Protein AF-A0A1G8G948-F1 (afdb_monomer_lite)

Radius of gyration: 15.4 Å; chains: 1; bounding box: 38×2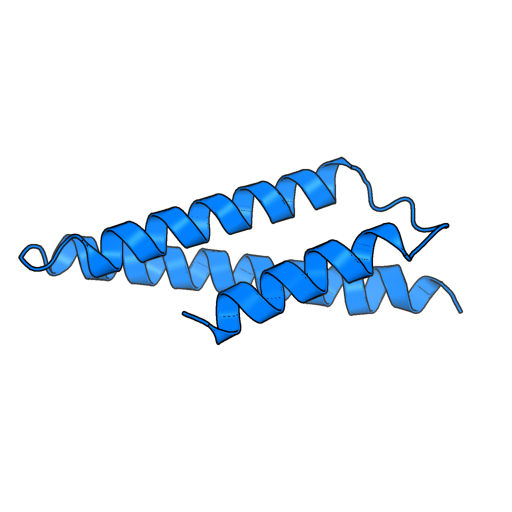1×45 Å

Foldseek 3Di:
DVVVVVVVVVVVVVVVVPPDDPPPVVLVVVLVVLVVLLVVLVCQLVVPPPDVVSNVVSVVVNVVSVVVSVV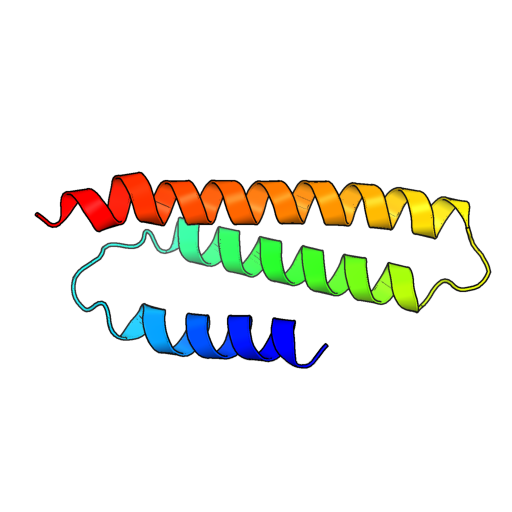SVCCCVVPVVVVVD

Organism: NCBI:txid262004

Structure (mmCIF, N/CA/C/O backbone):
data_AF-A0A1G8G948-F1
#
_entry.id   AF-A0A1G8G948-F1
#
loop_
_atom_site.group_PDB
_atom_site.id
_atom_site.type_symbol
_atom_site.label_atom_id
_atom_site.label_alt_id
_atom_site.label_comp_id
_atom_site.label_asym_id
_atom_site.label_entity_id
_atom_site.label_seq_id
_atom_site.pdbx_PDB_ins_code
_atom_site.Cartn_x
_atom_site.Cartn_y
_atom_site.Cartn_z
_atom_site.occupancy
_atom_site.B_iso_or_equiv
_atom_site.auth_seq_id
_atom_site.auth_comp_id
_atom_site.auth_asym_id
_atom_site.auth_atom_id
_atom_site.pdbx_PDB_model_num
ATOM 1 N N . MET A 1 1 ? -0.502 -11.293 9.745 1.00 45.47 1 MET A N 1
ATOM 2 C CA . MET A 1 1 ? 0.634 -10.352 9.894 1.00 45.47 1 MET A CA 1
ATOM 3 C C . MET A 1 1 ? 1.909 -10.874 9.248 1.00 45.47 1 MET A C 1
ATOM 5 O O . MET A 1 1 ? 2.384 -10.220 8.334 1.00 45.47 1 MET A O 1
ATOM 9 N N . ALA A 1 2 ? 2.413 -12.055 9.628 1.00 43.28 2 ALA A N 1
ATOM 10 C CA . ALA A 1 2 ? 3.659 -12.611 9.074 1.00 43.28 2 ALA A CA 1
ATOM 11 C C . ALA A 1 2 ? 3.667 -12.755 7.536 1.00 43.28 2 ALA A C 1
ATOM 13 O O . ALA A 1 2 ? 4.661 -12.442 6.896 1.00 43.28 2 ALA A O 1
ATOM 14 N N . MET A 1 3 ? 2.534 -13.144 6.940 1.00 51.03 3 MET A N 1
ATOM 15 C CA . MET A 1 3 ? 2.400 -13.293 5.483 1.00 51.03 3 MET A CA 1
ATOM 16 C C . MET A 1 3 ? 2.568 -11.966 4.722 1.00 51.03 3 MET A C 1
ATOM 18 O O . MET A 1 3 ? 3.265 -11.913 3.719 1.00 51.03 3 MET A O 1
ATOM 22 N N . VAL A 1 4 ? 1.975 -10.880 5.233 1.00 51.16 4 VAL A N 1
ATOM 23 C CA . VAL A 1 4 ? 2.025 -9.544 4.607 1.00 51.16 4 VAL A CA 1
ATOM 24 C C . VAL A 1 4 ? 3.439 -8.970 4.677 1.00 51.16 4 VAL A C 1
ATOM 26 O O . VAL A 1 4 ? 3.934 -8.424 3.699 1.00 51.16 4 VAL A O 1
ATOM 29 N N . ILE A 1 5 ? 4.113 -9.163 5.815 1.00 60.03 5 ILE A N 1
ATOM 30 C CA . ILE A 1 5 ? 5.511 -8.762 6.005 1.00 60.03 5 ILE A CA 1
ATOM 31 C C . ILE A 1 5 ? 6.422 -9.571 5.074 1.00 60.03 5 ILE A C 1
ATOM 33 O O . ILE A 1 5 ? 7.302 -9.000 4.441 1.00 60.03 5 ILE A O 1
ATOM 37 N N . GLY A 1 6 ? 6.177 -10.878 4.927 1.00 63.53 6 GLY A N 1
ATOM 38 C CA . GLY A 1 6 ? 6.932 -11.741 4.017 1.00 63.53 6 GLY A CA 1
ATOM 39 C C . GLY A 1 6 ? 6.809 -11.321 2.553 1.00 63.53 6 GLY A C 1
ATOM 40 O O . GLY A 1 6 ? 7.816 -11.267 1.855 1.00 63.53 6 GLY A O 1
ATOM 41 N N . ILE A 1 7 ? 5.605 -10.944 2.109 1.00 66.56 7 ILE A N 1
ATOM 42 C CA . ILE A 1 7 ? 5.373 -10.414 0.756 1.00 66.56 7 ILE A CA 1
ATOM 43 C C . ILE A 1 7 ? 6.123 -9.091 0.563 1.00 66.56 7 ILE A C 1
ATOM 45 O O . ILE A 1 7 ? 6.769 -8.907 -0.462 1.00 66.56 7 ILE A O 1
ATOM 49 N N . PHE A 1 8 ? 6.103 -8.203 1.560 1.00 62.53 8 PHE A N 1
ATOM 50 C CA . PHE A 1 8 ? 6.789 -6.910 1.494 1.00 62.53 8 PHE A CA 1
ATOM 51 C C . PHE A 1 8 ? 8.314 -7.053 1.428 1.00 62.53 8 PHE A C 1
ATOM 53 O O . PHE A 1 8 ? 8.972 -6.394 0.626 1.00 62.53 8 PHE A O 1
ATOM 60 N N . VAL A 1 9 ? 8.870 -7.951 2.246 1.00 67.25 9 VAL A N 1
ATOM 61 C CA . VAL A 1 9 ? 10.303 -8.260 2.274 1.00 67.25 9 VAL A CA 1
ATOM 62 C C . VAL A 1 9 ? 10.729 -8.933 0.973 1.00 67.25 9 VAL A C 1
ATOM 64 O O . VAL A 1 9 ? 11.706 -8.504 0.372 1.00 67.25 9 VAL A O 1
ATOM 67 N N . PHE A 1 10 ? 9.977 -9.925 0.491 1.00 66.94 10 PHE A N 1
ATOM 68 C CA . PHE A 1 10 ? 10.245 -10.569 -0.796 1.00 66.94 10 PHE A CA 1
ATOM 69 C C . PHE A 1 10 ? 10.262 -9.538 -1.933 1.00 66.94 10 PHE A C 1
ATOM 71 O O . PHE A 1 10 ? 11.217 -9.474 -2.700 1.00 66.94 10 PHE A O 1
ATOM 78 N N . TRP A 1 11 ? 9.270 -8.648 -1.971 1.00 64.06 11 TRP A N 1
ATOM 79 C CA . TRP A 1 11 ? 9.153 -7.615 -2.998 1.00 64.06 11 TRP A CA 1
ATOM 80 C C . TRP A 1 11 ? 10.295 -6.585 -2.955 1.00 64.06 11 TRP A C 1
ATOM 82 O O . TRP A 1 11 ? 10.863 -6.250 -3.995 1.00 64.06 11 TRP A O 1
ATOM 92 N N . ALA A 1 12 ? 10.698 -6.145 -1.757 1.00 61.78 12 ALA A N 1
ATOM 93 C CA . ALA A 1 12 ? 11.811 -5.212 -1.563 1.00 61.78 12 ALA A CA 1
ATOM 94 C C . ALA A 1 12 ? 13.169 -5.782 -2.012 1.00 61.78 12 ALA A C 1
ATOM 96 O O . ALA A 1 12 ? 14.040 -5.022 -2.430 1.00 61.78 12 ALA A O 1
ATOM 97 N N . ILE A 1 13 ? 13.352 -7.105 -1.939 1.00 66.31 13 ILE A N 1
ATOM 98 C CA . ILE A 1 13 ? 14.590 -7.780 -2.354 1.00 66.31 13 ILE A CA 1
ATOM 99 C C . ILE A 1 13 ? 14.567 -8.092 -3.858 1.00 66.31 13 ILE A C 1
ATOM 101 O O . ILE A 1 13 ? 15.596 -7.999 -4.526 1.00 66.31 13 ILE A O 1
ATOM 105 N N . THR A 1 14 ? 13.402 -8.436 -4.417 1.00 62.34 14 THR A N 1
ATOM 106 C CA . THR A 1 14 ? 13.272 -8.820 -5.831 1.00 62.34 14 THR A CA 1
ATOM 107 C C . THR A 1 14 ? 13.352 -7.626 -6.791 1.00 62.34 14 THR A C 1
ATOM 109 O O . THR A 1 14 ? 13.916 -7.774 -7.873 1.00 62.34 14 THR A O 1
ATOM 112 N N . ILE A 1 15 ? 12.873 -6.435 -6.408 1.00 59.97 15 ILE A N 1
ATOM 113 C CA . ILE A 1 15 ? 12.927 -5.219 -7.248 1.00 59.97 15 ILE A CA 1
ATOM 114 C C . ILE A 1 15 ? 14.339 -4.776 -7.652 1.00 59.97 15 ILE A C 1
ATOM 116 O O . ILE A 1 15 ? 14.572 -4.592 -8.848 1.00 59.97 15 ILE A O 1
ATOM 120 N N . PRO A 1 16 ? 15.299 -4.593 -6.724 1.00 52.41 16 PRO A N 1
ATOM 121 C CA . PRO A 1 16 ? 16.616 -4.072 -7.085 1.00 52.41 16 PRO A CA 1
ATOM 122 C C . PRO A 1 16 ? 17.451 -5.057 -7.918 1.00 52.41 16 PRO A C 1
ATOM 124 O O . PRO A 1 16 ? 18.458 -4.659 -8.498 1.00 52.41 16 PRO A O 1
ATOM 127 N N . ASN A 1 17 ? 17.041 -6.329 -8.009 1.00 50.25 17 ASN A N 1
ATOM 128 C CA . ASN A 1 17 ? 17.721 -7.340 -8.820 1.00 50.25 17 ASN A CA 1
ATOM 129 C C . ASN A 1 17 ? 17.389 -7.247 -10.325 1.00 50.25 17 ASN A C 1
ATOM 131 O O . ASN A 1 17 ? 18.011 -7.923 -11.143 1.00 50.25 17 ASN A O 1
ATOM 135 N N . ILE A 1 18 ? 16.432 -6.403 -10.716 1.00 55.38 18 ILE A N 1
ATOM 136 C CA . ILE A 1 18 ? 16.046 -6.189 -12.114 1.00 55.38 18 ILE A CA 1
ATOM 137 C C . ILE A 1 18 ? 16.848 -4.997 -12.644 1.00 55.38 18 ILE A C 1
ATOM 139 O O . ILE A 1 18 ? 16.413 -3.850 -12.608 1.00 55.38 18 ILE A O 1
ATOM 143 N N . LYS A 1 19 ? 18.068 -5.281 -13.105 1.00 47.53 19 LYS A N 1
ATOM 144 C CA . LYS A 1 19 ? 19.086 -4.289 -13.487 1.00 47.53 19 LYS A CA 1
ATOM 145 C C . LYS A 1 19 ? 18.793 -3.430 -14.729 1.00 47.53 19 LYS A C 1
ATOM 147 O O . LYS A 1 19 ? 19.622 -2.586 -15.039 1.00 47.53 19 LYS A O 1
ATOM 152 N N . GLU A 1 20 ? 17.659 -3.579 -15.414 1.00 48.72 20 GLU A N 1
ATOM 153 C CA . GLU A 1 20 ? 17.395 -2.834 -16.664 1.00 48.72 20 GLU A CA 1
ATOM 154 C C . GLU A 1 20 ? 15.946 -2.371 -16.865 1.00 48.72 20 GLU A C 1
ATOM 156 O O . GLU A 1 20 ? 15.565 -1.967 -17.962 1.00 48.72 20 GLU A O 1
ATOM 161 N N . HIS A 1 21 ? 15.113 -2.365 -15.823 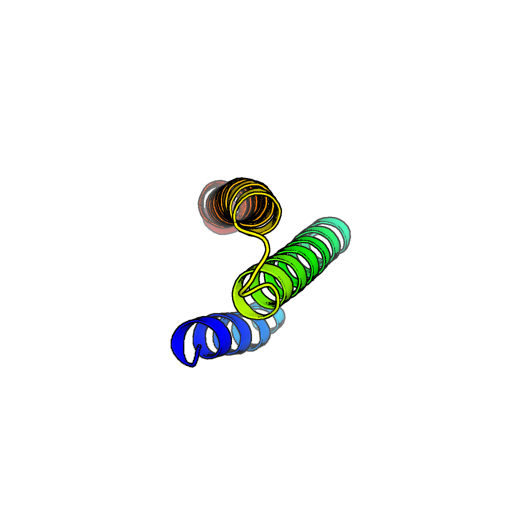1.00 50.50 21 HIS A N 1
ATOM 162 C CA . HIS A 1 21 ? 13.820 -1.701 -15.948 1.00 50.50 21 HIS A CA 1
ATOM 163 C C . HIS A 1 21 ? 13.970 -0.262 -15.460 1.00 50.50 21 HIS A C 1
ATOM 165 O O . HIS A 1 21 ? 14.194 -0.034 -14.272 1.00 50.50 21 HIS A O 1
ATOM 171 N N . ASN A 1 22 ? 13.787 0.716 -16.351 1.00 51.78 22 ASN A N 1
ATOM 172 C CA . ASN A 1 22 ? 13.347 2.061 -15.967 1.00 51.78 22 ASN A CA 1
ATOM 173 C C . ASN A 1 22 ? 11.936 1.937 -15.359 1.00 51.78 22 ASN A C 1
ATOM 175 O O . ASN A 1 22 ? 10.924 2.333 -15.938 1.00 51.78 22 ASN A O 1
ATOM 179 N N . PHE A 1 23 ? 11.853 1.286 -14.202 1.00 54.94 23 PHE A N 1
ATOM 180 C CA . PHE A 1 23 ? 10.746 1.408 -13.284 1.00 54.94 23 PHE A CA 1
ATOM 181 C C . PHE A 1 23 ? 10.751 2.886 -12.937 1.00 54.94 23 PHE A C 1
ATOM 183 O O . PHE A 1 23 ? 11.715 3.368 -12.334 1.00 54.94 23 PHE A O 1
ATOM 190 N N . GLU A 1 24 ? 9.783 3.643 -13.458 1.00 63.22 24 GLU A N 1
ATOM 191 C CA . GLU A 1 24 ? 9.855 5.085 -13.304 1.00 63.22 24 GLU A CA 1
ATOM 192 C C . GLU A 1 24 ? 9.818 5.326 -11.804 1.00 63.22 24 GLU A C 1
ATOM 194 O O . GLU A 1 24 ? 8.917 4.838 -11.128 1.00 63.22 24 GLU A O 1
ATOM 199 N N . PHE A 1 25 ? 10.820 6.017 -11.261 1.00 67.69 25 PHE A N 1
ATOM 200 C CA . PHE A 1 25 ? 10.937 6.272 -9.823 1.00 67.69 25 PHE A CA 1
ATOM 201 C C . PHE A 1 25 ? 9.599 6.746 -9.220 1.00 67.69 25 PHE A C 1
ATOM 203 O O . PHE A 1 25 ? 9.244 6.387 -8.102 1.00 67.69 25 PHE A O 1
ATOM 210 N N . ARG A 1 26 ? 8.798 7.455 -10.029 1.00 71.25 26 ARG A N 1
ATOM 211 C CA . ARG A 1 26 ? 7.400 7.814 -9.767 1.00 71.25 26 ARG A CA 1
ATOM 212 C C . ARG A 1 26 ? 6.504 6.623 -9.393 1.00 71.25 26 ARG A C 1
ATOM 214 O O . ARG A 1 26 ? 5.811 6.706 -8.390 1.00 71.25 26 ARG A O 1
ATOM 221 N N . GLU A 1 27 ? 6.486 5.536 -10.157 1.00 71.25 27 GLU A N 1
ATOM 222 C CA . GLU A 1 27 ? 5.652 4.354 -9.884 1.00 71.25 27 GLU A CA 1
ATOM 223 C C . GLU A 1 27 ? 6.076 3.644 -8.595 1.00 71.25 27 GLU A C 1
ATOM 225 O O . GLU A 1 27 ? 5.223 3.239 -7.807 1.00 71.25 27 GLU A O 1
ATOM 230 N N . LEU A 1 28 ? 7.384 3.561 -8.334 1.00 74.38 28 LEU A N 1
ATOM 231 C CA . LEU A 1 28 ? 7.904 2.998 -7.086 1.00 74.38 28 LEU A CA 1
ATOM 232 C C . LEU A 1 28 ? 7.475 3.839 -5.872 1.00 74.38 28 LEU A C 1
ATOM 234 O O . LEU A 1 28 ? 7.052 3.296 -4.852 1.00 74.38 28 LEU A O 1
ATOM 238 N N . VAL A 1 29 ? 7.533 5.168 -6.004 1.00 77.69 29 VAL A N 1
ATOM 239 C CA . VAL A 1 29 ? 7.053 6.117 -4.989 1.00 77.69 29 VAL A CA 1
ATOM 240 C C . VAL A 1 29 ? 5.546 5.971 -4.769 1.00 77.69 29 VAL A C 1
ATOM 242 O O . VAL A 1 29 ? 5.110 5.954 -3.620 1.00 77.69 29 VAL A O 1
ATOM 245 N N . PHE A 1 30 ? 4.756 5.807 -5.834 1.00 79.00 30 PHE A N 1
ATOM 246 C CA . PHE A 1 30 ? 3.312 5.577 -5.729 1.00 79.00 30 PHE A CA 1
ATOM 247 C C . PHE A 1 30 ? 2.990 4.274 -4.989 1.00 79.00 30 PHE A C 1
ATOM 249 O O . PHE A 1 30 ? 2.168 4.291 -4.078 1.00 79.00 30 PHE A O 1
ATOM 256 N N . ILE A 1 31 ? 3.671 3.167 -5.304 1.00 83.56 31 ILE A N 1
ATOM 257 C CA . ILE A 1 31 ? 3.463 1.887 -4.606 1.00 83.56 31 ILE A CA 1
ATOM 258 C C . ILE A 1 31 ? 3.874 1.984 -3.136 1.00 83.56 31 ILE A C 1
ATOM 260 O O . ILE A 1 31 ? 3.163 1.490 -2.262 1.00 83.56 31 ILE A O 1
ATOM 264 N N . GLY A 1 32 ? 5.002 2.641 -2.852 1.00 80.19 32 GLY A N 1
ATOM 265 C CA . GLY A 1 32 ? 5.463 2.866 -1.484 1.00 80.19 32 GLY A CA 1
ATOM 266 C C . GLY A 1 32 ? 4.471 3.695 -0.666 1.00 80.19 32 GLY A C 1
ATOM 267 O O . GLY A 1 32 ? 4.165 3.342 0.472 1.00 80.19 32 GLY A O 1
ATOM 268 N N . LEU A 1 33 ? 3.921 4.760 -1.252 1.00 85.19 33 LEU A N 1
ATOM 269 C CA . LEU A 1 33 ? 2.892 5.579 -0.612 1.00 85.19 33 LEU A CA 1
ATOM 270 C 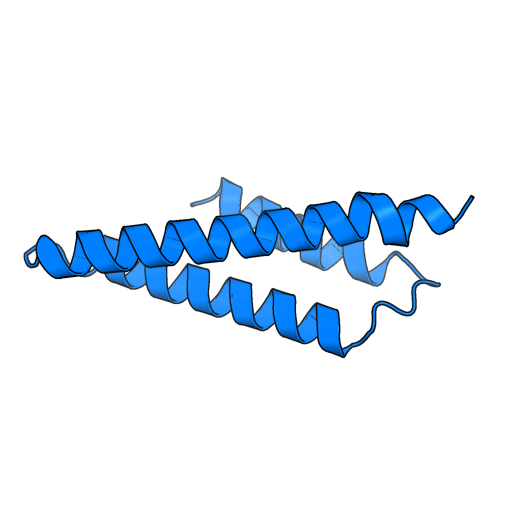C . LEU A 1 33 ? 1.617 4.769 -0.345 1.00 85.19 33 LEU A C 1
ATOM 272 O O . LEU A 1 33 ? 1.078 4.823 0.761 1.00 85.19 33 LEU A O 1
ATOM 276 N N . GLU A 1 34 ? 1.174 3.976 -1.319 1.00 82.62 34 GLU A N 1
ATOM 277 C CA . GLU A 1 34 ? -0.033 3.158 -1.194 1.00 82.62 34 GLU A CA 1
ATOM 278 C C . GLU A 1 34 ? 0.116 2.083 -0.106 1.00 82.62 34 GLU A C 1
ATOM 280 O O . GLU A 1 34 ? -0.785 1.863 0.705 1.00 82.62 34 GLU A O 1
ATOM 285 N N . ALA A 1 35 ? 1.302 1.481 0.001 1.00 81.00 35 ALA A N 1
ATOM 286 C CA . ALA A 1 35 ? 1.637 0.560 1.079 1.00 81.00 35 ALA A CA 1
ATOM 287 C C . ALA A 1 35 ? 1.595 1.222 2.466 1.00 81.00 35 ALA A C 1
ATOM 289 O O . ALA A 1 35 ? 1.081 0.629 3.419 1.00 81.00 35 ALA A O 1
ATOM 290 N N . CYS A 1 36 ? 2.097 2.454 2.591 1.00 85.56 36 CYS A N 1
ATOM 291 C CA . CYS A 1 36 ? 2.002 3.221 3.832 1.00 85.56 36 CYS A CA 1
ATOM 292 C C . CYS A 1 36 ? 0.537 3.462 4.219 1.00 85.56 36 CYS A C 1
ATOM 294 O O . CYS A 1 36 ? 0.162 3.228 5.369 1.00 85.56 36 CYS A O 1
ATOM 296 N N . ILE A 1 37 ? -0.305 3.868 3.266 1.00 84.81 37 ILE A N 1
ATOM 297 C CA . ILE A 1 37 ? -1.738 4.105 3.497 1.00 84.81 37 ILE A CA 1
ATOM 298 C C . ILE A 1 37 ? -2.435 2.816 3.949 1.00 84.81 37 ILE A C 1
ATOM 300 O O . ILE A 1 37 ? -3.194 2.835 4.921 1.00 84.81 37 ILE A O 1
ATOM 304 N N . LEU A 1 38 ? -2.124 1.679 3.322 1.00 84.44 38 LEU A N 1
ATOM 305 C CA . LEU A 1 38 ? -2.641 0.370 3.723 1.00 84.44 38 LEU A CA 1
ATOM 306 C C . LEU A 1 38 ? -2.243 -0.003 5.156 1.00 84.44 38 LEU A C 1
ATOM 308 O O . LEU A 1 38 ? -3.086 -0.482 5.915 1.00 84.44 38 LEU A O 1
ATOM 312 N N . LEU A 1 39 ? -0.993 0.246 5.557 1.00 84.44 39 LEU A N 1
ATOM 313 C CA . LEU A 1 39 ? -0.524 -0.004 6.924 1.00 84.44 39 LEU A CA 1
ATOM 314 C C . LEU A 1 39 ? -1.244 0.877 7.952 1.00 84.44 39 LEU A C 1
ATOM 316 O O . LEU A 1 39 ? -1.681 0.369 8.987 1.00 84.44 39 LEU A O 1
ATOM 320 N N . PHE A 1 40 ? -1.424 2.167 7.659 1.00 82.75 40 PHE A N 1
ATOM 321 C CA . PHE A 1 40 ? -2.185 3.079 8.518 1.00 82.75 40 PHE A CA 1
ATOM 322 C C . PHE A 1 40 ? -3.652 2.663 8.633 1.00 82.75 40 PHE A C 1
ATOM 324 O O . PHE A 1 40 ? -4.210 2.648 9.735 1.00 82.75 40 PHE A O 1
ATOM 331 N N . ALA A 1 41 ? -4.272 2.281 7.518 1.00 80.81 41 ALA A N 1
ATOM 332 C CA . ALA A 1 41 ? -5.653 1.830 7.509 1.00 80.81 41 ALA A CA 1
ATOM 333 C C . ALA A 1 41 ? -5.822 0.544 8.334 1.00 80.81 41 ALA A C 1
ATOM 335 O O . ALA A 1 41 ? -6.729 0.453 9.165 1.00 80.81 41 ALA A O 1
ATOM 336 N N . LEU A 1 42 ? -4.900 -0.410 8.192 1.00 83.12 42 LEU A N 1
ATOM 337 C CA . LEU A 1 42 ? -4.882 -1.636 8.983 1.00 83.12 42 LEU A CA 1
ATOM 338 C C . LEU A 1 42 ? -4.711 -1.336 10.479 1.00 83.12 42 LEU A C 1
ATOM 340 O O . LEU A 1 42 ? -5.475 -1.841 11.301 1.00 83.12 42 LEU A O 1
ATOM 344 N N . TYR A 1 43 ? -3.765 -0.463 10.836 1.00 82.75 43 TYR A N 1
ATOM 345 C CA . TYR A 1 43 ? -3.538 -0.049 12.220 1.00 82.75 43 TYR A CA 1
ATOM 346 C C . TYR A 1 43 ? -4.797 0.556 12.850 1.00 82.75 43 TYR A C 1
ATOM 348 O O . TYR A 1 43 ? -5.192 0.158 13.944 1.00 82.75 43 TYR A O 1
ATOM 356 N N . ALA A 1 44 ? -5.488 1.452 12.146 1.00 80.94 44 ALA A N 1
ATOM 357 C CA . ALA A 1 44 ? -6.724 2.049 12.644 1.00 80.94 44 ALA A CA 1
ATOM 358 C C . ALA A 1 44 ? -7.884 1.033 12.741 1.00 80.94 44 ALA A C 1
ATOM 360 O O . ALA A 1 44 ? -8.643 1.075 13.710 1.00 80.94 44 ALA A O 1
ATOM 361 N N . ILE A 1 45 ? -7.996 0.059 11.828 1.00 82.81 45 ILE A N 1
ATOM 362 C CA . ILE A 1 45 ? -9.001 -1.022 11.928 1.00 82.81 45 ILE A CA 1
ATOM 363 C C . ILE A 1 45 ? -8.795 -1.865 13.197 1.00 82.81 45 ILE A C 1
ATOM 365 O O . ILE A 1 45 ? -9.774 -2.250 13.843 1.00 82.81 45 ILE A O 1
ATOM 369 N N . PHE A 1 46 ? -7.540 -2.154 13.559 1.00 81.62 46 PHE A N 1
ATOM 370 C CA . PHE A 1 46 ? -7.204 -2.913 14.767 1.00 81.62 46 PHE A CA 1
ATOM 371 C C . PHE A 1 46 ? -7.230 -2.063 16.046 1.00 81.62 46 PHE A C 1
ATOM 373 O O . PHE A 1 46 ? -7.562 -2.589 17.104 1.00 81.62 46 PHE A O 1
ATOM 380 N N . GLY A 1 47 ? -6.908 -0.769 15.972 1.00 78.56 47 GLY A N 1
ATOM 381 C CA . GLY A 1 47 ? -6.847 0.130 17.129 1.00 78.56 47 GLY A CA 1
ATOM 382 C C . GLY A 1 47 ? -8.212 0.623 17.621 1.00 78.56 47 GLY A C 1
ATOM 383 O O . GLY A 1 47 ? -8.402 0.827 18.820 1.00 78.56 47 GLY A O 1
ATOM 384 N N . PHE A 1 48 ? -9.198 0.780 16.733 1.00 76.44 48 PHE A N 1
ATOM 385 C CA . PHE A 1 48 ? -10.526 1.281 17.101 1.00 76.44 48 PHE A CA 1
ATOM 386 C C . PHE A 1 48 ? -11.509 0.146 17.434 1.00 76.44 48 PHE A C 1
ATOM 388 O O . PHE A 1 48 ? -12.379 -0.202 16.637 1.00 76.44 48 PHE A O 1
ATOM 395 N N . TYR A 1 49 ? -11.421 -0.398 18.654 1.00 65.62 49 TYR A N 1
ATOM 396 C CA . TYR A 1 49 ? -12.336 -1.448 19.138 1.00 65.62 49 TYR A CA 1
ATOM 397 C C . TYR A 1 49 ? -13.777 -0.966 19.377 1.00 65.62 49 TYR A C 1
ATOM 399 O O . TYR A 1 49 ? -14.715 -1.722 19.147 1.00 65.62 49 TYR A O 1
ATOM 407 N N . ASN A 1 50 ? -13.970 0.286 19.806 1.00 71.00 50 ASN A N 1
ATOM 408 C CA . ASN A 1 50 ? -15.276 0.775 20.276 1.00 71.00 50 ASN A CA 1
ATOM 409 C C . ASN A 1 50 ? -16.051 1.626 19.245 1.00 71.00 50 ASN A C 1
ATOM 411 O O . ASN A 1 50 ? -17.160 2.079 19.509 1.00 71.00 50 ASN A O 1
ATOM 415 N N . LYS A 1 51 ? -15.473 1.886 18.063 1.00 80.50 51 LYS A N 1
ATOM 416 C CA . LYS A 1 51 ? -16.096 2.720 17.019 1.00 80.50 51 LYS A CA 1
ATOM 417 C C . LYS A 1 51 ? -16.337 1.916 15.744 1.00 80.50 51 LYS A C 1
ATOM 419 O O . LYS A 1 51 ? -15.636 2.081 14.748 1.00 80.50 51 LYS A O 1
ATOM 424 N N . MET A 1 52 ? -17.376 1.080 15.776 1.00 79.81 52 MET A N 1
ATOM 425 C CA . MET A 1 52 ? -17.841 0.279 14.632 1.00 79.81 52 MET A CA 1
ATOM 426 C C . MET A 1 52 ? -17.952 1.068 13.309 1.00 79.81 52 MET A C 1
ATOM 428 O O . MET A 1 52 ? -17.407 0.590 12.315 1.00 79.81 52 MET A O 1
ATOM 432 N N . PRO A 1 53 ? -18.544 2.283 13.256 1.00 81.44 53 PRO A N 1
ATOM 433 C CA . PRO A 1 53 ? -18.665 3.027 11.997 1.00 81.44 53 PRO A CA 1
ATOM 434 C C . PRO A 1 53 ? -17.309 3.420 11.401 1.00 81.44 53 PRO A C 1
ATOM 436 O O . PRO A 1 53 ? -17.091 3.292 10.199 1.00 81.44 53 PRO A O 1
ATOM 439 N N . VAL A 1 54 ? -16.367 3.838 12.254 1.00 80.12 54 VAL A N 1
ATOM 440 C CA . VAL A 1 54 ? -15.004 4.206 11.844 1.00 80.12 54 VAL A CA 1
ATOM 441 C C . VAL A 1 54 ? -14.288 2.986 11.276 1.00 80.12 54 VAL A C 1
ATOM 443 O O . VAL A 1 54 ? -13.675 3.072 10.220 1.00 80.12 54 VAL A O 1
ATOM 446 N N . LYS A 1 55 ? -14.432 1.825 11.922 1.00 80.38 55 LYS A N 1
ATOM 447 C CA . LYS A 1 55 ? -13.832 0.567 11.468 1.00 80.38 55 LYS A CA 1
ATOM 448 C C . LYS A 1 55 ? -14.359 0.122 10.102 1.00 80.38 55 LYS A C 1
ATOM 450 O O . LYS A 1 55 ? -13.572 -0.338 9.277 1.00 80.38 55 LYS A O 1
ATOM 455 N N . VAL A 1 56 ? -15.661 0.280 9.853 1.00 84.06 56 VAL A N 1
ATOM 456 C CA . VAL A 1 56 ? -16.287 -0.040 8.559 1.00 84.06 56 VAL A CA 1
ATOM 457 C C . VAL A 1 56 ? -15.747 0.867 7.457 1.00 84.06 56 VAL A C 1
ATOM 459 O O . VAL A 1 56 ? -15.272 0.359 6.446 1.00 84.06 56 VAL A O 1
ATOM 462 N N . ILE A 1 57 ? -15.732 2.186 7.672 1.00 85.50 57 ILE A N 1
ATOM 463 C CA . ILE A 1 57 ? -15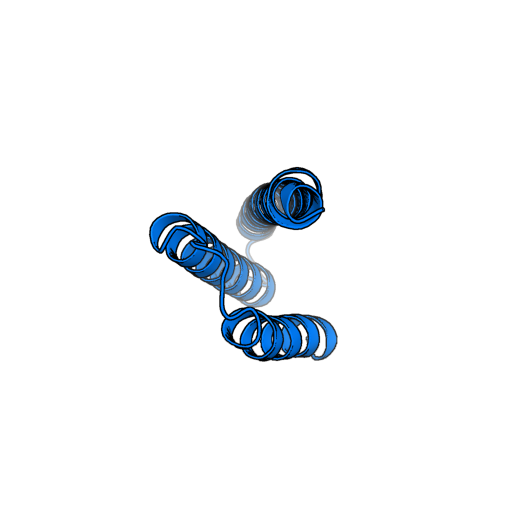.201 3.153 6.695 1.00 85.50 57 ILE A CA 1
ATOM 464 C C . ILE A 1 57 ? -13.733 2.849 6.385 1.00 85.50 57 ILE A C 1
ATOM 466 O O . ILE A 1 57 ? -13.344 2.777 5.221 1.00 85.50 57 ILE A O 1
ATOM 470 N N . ASN A 1 58 ? -12.930 2.593 7.418 1.00 84.50 58 ASN A N 1
ATOM 471 C CA . ASN A 1 58 ? -11.511 2.308 7.251 1.00 84.50 58 ASN A CA 1
ATOM 472 C C . ASN A 1 58 ? -11.258 0.962 6.554 1.00 84.50 58 ASN A C 1
ATOM 474 O O . ASN A 1 58 ? -10.294 0.836 5.807 1.00 84.50 58 ASN A O 1
ATOM 478 N N . SER A 1 59 ? -12.137 -0.027 6.751 1.00 82.31 59 SER A N 1
ATOM 479 C CA . SER A 1 59 ? -12.072 -1.321 6.055 1.00 82.31 59 SER A CA 1
ATOM 480 C C . SER A 1 59 ? -12.455 -1.205 4.581 1.00 82.31 59 SER A C 1
ATOM 482 O O . SER A 1 59 ? -11.805 -1.819 3.739 1.00 82.31 59 SER A O 1
ATOM 484 N N . ILE A 1 60 ? -13.468 -0.395 4.251 1.00 87.31 60 ILE A N 1
ATOM 485 C CA . ILE A 1 60 ? -13.836 -0.098 2.859 1.00 87.31 60 ILE A CA 1
ATOM 486 C C . ILE A 1 60 ? -12.681 0.632 2.165 1.00 87.31 60 ILE A C 1
ATOM 488 O O . ILE A 1 60 ? -12.267 0.223 1.083 1.00 87.31 60 ILE A O 1
ATOM 492 N N . GLY A 1 61 ? -12.114 1.655 2.816 1.00 83.62 61 GLY A N 1
ATOM 493 C CA . GLY A 1 61 ? -10.935 2.366 2.321 1.00 83.62 61 GLY A CA 1
ATOM 494 C C . GLY A 1 61 ? -9.751 1.425 2.098 1.00 83.62 61 GLY A C 1
ATOM 495 O O . GLY A 1 61 ? -9.187 1.397 1.008 1.00 83.62 61 GLY A O 1
ATOM 496 N N . PHE A 1 62 ? -9.429 0.580 3.081 1.00 86.06 62 PHE A N 1
ATOM 497 C CA . PHE A 1 62 ? -8.381 -0.435 2.954 1.00 86.06 62 PHE A CA 1
ATOM 498 C C . PHE A 1 62 ? -8.611 -1.357 1.750 1.00 86.06 62 PHE A C 1
ATOM 500 O O . PHE A 1 62 ? -7.685 -1.593 0.980 1.00 86.06 62 PHE A O 1
ATOM 507 N N . GLY A 1 63 ? -9.839 -1.848 1.554 1.00 84.06 63 GLY A N 1
ATOM 508 C CA . GLY A 1 63 ? -10.183 -2.702 0.417 1.00 84.06 63 GLY A CA 1
ATOM 509 C C . GLY A 1 63 ? -9.982 -2.012 -0.935 1.00 84.06 63 GLY A C 1
ATOM 510 O O . GLY A 1 63 ? -9.430 -2.622 -1.849 1.00 84.06 63 GLY A O 1
ATOM 511 N N . LEU A 1 64 ? -10.370 -0.738 -1.052 1.00 89.56 64 LEU A N 1
ATOM 512 C CA . LEU A 1 64 ? -10.175 0.052 -2.272 1.00 89.56 64 LEU A CA 1
ATOM 513 C C . LEU A 1 64 ? -8.693 0.293 -2.575 1.00 89.56 64 LEU A C 1
ATOM 515 O O . LEU A 1 64 ? -8.266 0.057 -3.704 1.00 89.56 64 LEU A O 1
ATOM 519 N N . HIS A 1 65 ? -7.901 0.696 -1.576 1.00 88.69 65 HIS A N 1
ATOM 520 C CA . HIS A 1 65 ? -6.454 0.869 -1.746 1.00 88.69 65 HIS A CA 1
ATOM 521 C C . HIS A 1 65 ? -5.777 -0.455 -2.115 1.00 88.69 65 HIS A C 1
ATOM 523 O O . HIS A 1 65 ? -4.948 -0.489 -3.018 1.00 88.69 65 HIS A O 1
ATOM 529 N N . LEU A 1 66 ? -6.180 -1.567 -1.490 1.00 86.06 66 LEU A N 1
ATOM 530 C CA . LEU A 1 66 ? -5.618 -2.886 -1.774 1.00 86.06 66 LEU A CA 1
ATOM 531 C C . LEU A 1 66 ? -5.927 -3.309 -3.214 1.00 86.06 66 LEU A C 1
ATOM 533 O O . LEU A 1 66 ? -5.040 -3.785 -3.919 1.00 86.06 66 LEU A O 1
ATOM 537 N N . LEU A 1 67 ? -7.168 -3.104 -3.665 1.00 88.81 67 LEU A N 1
ATOM 538 C CA . LEU A 1 67 ? -7.578 -3.388 -5.038 1.00 88.81 67 LEU A CA 1
ATOM 539 C C . LEU A 1 67 ? -6.789 -2.538 -6.042 1.00 88.81 67 LEU A C 1
ATOM 541 O O . LEU A 1 67 ? -6.323 -3.070 -7.048 1.00 88.81 67 LEU A O 1
ATOM 545 N N . ALA A 1 68 ? -6.591 -1.250 -5.753 1.00 84.94 68 ALA A N 1
ATOM 546 C CA . ALA A 1 68 ? -5.788 -0.357 -6.583 1.00 84.94 68 ALA A CA 1
ATOM 547 C C . ALA A 1 68 ? -4.318 -0.800 -6.645 1.00 84.94 68 ALA A C 1
ATOM 549 O O . ALA A 1 68 ? -3.756 -0.891 -7.735 1.00 84.94 68 ALA A O 1
ATOM 550 N N . THR A 1 69 ? -3.709 -1.160 -5.508 1.00 85.06 69 THR A N 1
ATOM 551 C CA . THR A 1 69 ? -2.338 -1.689 -5.466 1.00 85.06 69 THR A CA 1
ATOM 552 C C . THR A 1 69 ? -2.213 -2.986 -6.262 1.00 85.06 69 THR A C 1
ATOM 554 O O . THR A 1 69 ? -1.280 -3.124 -7.046 1.00 85.06 69 THR A O 1
ATOM 557 N N . ILE A 1 70 ? -3.152 -3.927 -6.115 1.00 85.06 70 ILE A N 1
ATOM 558 C CA . ILE A 1 70 ? -3.147 -5.187 -6.876 1.00 85.06 70 ILE A CA 1
ATOM 559 C C . ILE A 1 70 ? -3.304 -4.916 -8.375 1.00 85.06 70 ILE A C 1
ATOM 561 O O . ILE A 1 70 ? -2.565 -5.489 -9.172 1.00 85.06 70 ILE A O 1
ATOM 565 N N . GLY A 1 71 ? -4.224 -4.030 -8.765 1.00 85.38 71 GLY A N 1
ATOM 566 C CA . GLY A 1 71 ? -4.428 -3.647 -10.162 1.00 85.38 71 GLY A CA 1
ATOM 567 C C . GLY A 1 71 ? -3.187 -3.001 -10.777 1.00 85.38 71 GLY A C 1
ATOM 568 O O . GLY A 1 71 ? -2.797 -3.358 -11.888 1.00 85.38 71 GLY A O 1
ATOM 569 N N . LEU A 1 72 ? -2.520 -2.113 -10.035 1.00 82.81 72 LEU A N 1
ATOM 570 C CA . LEU A 1 72 ? -1.268 -1.491 -10.457 1.00 82.81 72 LEU A CA 1
ATOM 571 C C . LEU A 1 72 ? -0.151 -2.535 -10.597 1.00 82.81 72 LEU A C 1
ATOM 573 O O . LEU A 1 72 ? 0.511 -2.582 -11.628 1.00 82.81 72 LEU A O 1
ATOM 577 N N . LEU A 1 73 ? 0.026 -3.415 -9.608 1.00 80.38 73 LEU A N 1
ATOM 578 C CA . LEU A 1 73 ? 1.024 -4.488 -9.661 1.00 80.38 73 LEU A CA 1
ATOM 579 C C . LEU A 1 73 ? 0.776 -5.437 -10.839 1.00 80.38 73 LEU A C 1
ATOM 581 O O . LEU A 1 73 ? 1.720 -5.792 -11.542 1.00 80.38 73 LEU A O 1
ATOM 585 N N . TYR A 1 74 ? -0.482 -5.809 -11.085 1.00 82.25 74 TYR A N 1
ATOM 586 C CA . TYR A 1 74 ? -0.864 -6.629 -12.231 1.00 82.25 74 TYR A CA 1
ATOM 587 C C . TYR A 1 74 ? -0.567 -5.920 -13.551 1.00 82.25 74 TYR A C 1
ATOM 589 O O . TYR A 1 74 ? 0.002 -6.529 -14.449 1.00 82.25 74 TYR A O 1
ATOM 597 N N . TYR A 1 75 ? -0.886 -4.629 -13.666 1.00 79.06 75 TYR A N 1
ATOM 598 C 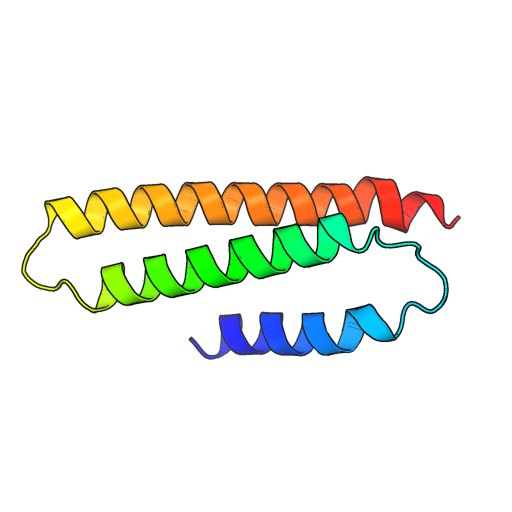CA . TYR A 1 75 ? -0.566 -3.837 -14.852 1.00 79.06 75 TYR A CA 1
ATOM 599 C C . TYR A 1 75 ? 0.946 -3.796 -15.120 1.00 79.06 75 TYR A C 1
ATOM 601 O O . TYR A 1 75 ? 1.386 -4.004 -16.250 1.00 79.06 75 TYR A O 1
ATOM 609 N N . MET A 1 76 ? 1.755 -3.594 -14.078 1.00 75.25 76 MET A N 1
ATOM 610 C CA . MET A 1 76 ? 3.213 -3.601 -14.208 1.00 75.25 76 MET A CA 1
ATOM 611 C C . MET A 1 76 ? 3.743 -4.968 -14.640 1.00 75.25 76 MET A C 1
ATOM 613 O O . MET A 1 76 ? 4.581 -5.041 -15.537 1.00 75.25 76 MET A O 1
ATOM 617 N N . LEU A 1 77 ? 3.231 -6.045 -14.041 1.00 72.56 77 LEU A N 1
ATOM 618 C CA . LEU A 1 77 ? 3.600 -7.412 -14.396 1.00 72.56 77 LEU A CA 1
ATOM 619 C C . LEU A 1 77 ? 3.211 -7.745 -15.846 1.00 72.56 77 LEU A C 1
ATOM 621 O O . LEU A 1 77 ? 4.058 -8.155 -16.629 1.00 72.56 77 LEU A O 1
ATOM 625 N N . ALA A 1 78 ? 1.951 -7.519 -16.215 1.00 72.06 78 ALA A N 1
ATOM 626 C CA . ALA A 1 78 ? 1.390 -7.953 -17.491 1.00 72.06 78 ALA A CA 1
ATOM 627 C C . ALA A 1 78 ? 1.821 -7.095 -18.690 1.00 72.06 78 ALA A C 1
ATOM 629 O O . ALA A 1 78 ? 1.910 -7.606 -19.798 1.00 72.06 78 ALA A O 1
ATOM 630 N N . PHE A 1 79 ? 2.067 -5.794 -18.507 1.00 66.44 79 PHE A N 1
ATOM 631 C CA . PHE A 1 79 ? 2.325 -4.887 -19.636 1.00 66.44 79 PHE A CA 1
ATOM 632 C C . PHE A 1 79 ? 3.732 -4.293 -19.653 1.00 66.44 79 PHE A C 1
ATOM 634 O O . PHE A 1 79 ? 4.199 -3.865 -20.712 1.00 66.44 79 PHE A O 1
ATOM 641 N N . LYS A 1 80 ? 4.416 -4.242 -18.505 1.00 63.75 80 LYS A N 1
ATOM 642 C CA . LYS A 1 80 ? 5.762 -3.663 -18.395 1.00 63.75 80 LYS A CA 1
ATOM 643 C C . LYS A 1 80 ? 6.847 -4.733 -18.344 1.00 63.75 80 LYS A C 1
ATOM 645 O O . LYS A 1 80 ? 7.840 -4.597 -19.051 1.00 63.75 80 LYS A O 1
ATOM 650 N N . PHE A 1 81 ? 6.642 -5.803 -17.579 1.00 59.47 81 PHE A N 1
ATOM 651 C CA . PHE A 1 81 ? 7.583 -6.925 -17.539 1.00 59.47 81 PHE A CA 1
ATOM 652 C C . PHE A 1 81 ? 7.475 -7.856 -18.752 1.00 59.47 81 PHE A C 1
ATOM 654 O O . PHE A 1 81 ? 8.498 -8.356 -19.199 1.00 59.47 81 PHE A O 1
ATOM 661 N N . ASP A 1 82 ? 6.287 -8.031 -19.334 1.00 52.06 82 ASP A N 1
ATOM 662 C CA . ASP A 1 82 ? 6.094 -8.897 -20.513 1.00 52.06 82 ASP A CA 1
ATOM 663 C C . ASP A 1 82 ? 6.655 -8.286 -21.816 1.00 52.06 82 ASP A C 1
ATOM 665 O O . ASP A 1 82 ? 7.026 -8.992 -22.743 1.00 52.06 82 ASP A O 1
ATOM 669 N N . ARG A 1 83 ? 6.831 -6.957 -21.864 1.00 47.97 83 ARG A N 1
ATOM 670 C CA . ARG A 1 83 ? 7.473 -6.237 -22.985 1.00 47.97 83 ARG A CA 1
ATOM 671 C C . ARG A 1 83 ? 8.995 -6.433 -23.092 1.00 47.97 83 ARG A C 1
ATOM 673 O O . ARG A 1 83 ? 9.614 -5.821 -23.959 1.00 47.97 83 ARG A O 1
ATOM 680 N N . LEU A 1 84 ? 9.597 -7.217 -22.196 1.00 48.47 84 LEU A N 1
ATOM 681 C CA . LEU A 1 84 ? 11.027 -7.552 -22.194 1.00 48.47 84 LEU A CA 1
ATOM 682 C C . LEU A 1 84 ? 11.375 -8.784 -23.053 1.00 48.47 84 LEU A C 1
ATOM 684 O O . LEU A 1 84 ? 12.546 -9.164 -23.074 1.00 48.47 84 LEU A O 1
ATOM 688 N N . PHE A 1 85 ? 10.406 -9.376 -23.763 1.00 43.62 85 PHE A N 1
ATOM 689 C CA . PHE A 1 85 ? 10.633 -10.426 -24.763 1.00 43.62 85 PHE A CA 1
ATOM 690 C C . PHE A 1 85 ? 10.220 -9.983 -26.169 1.00 43.62 85 PHE A C 1
ATOM 692 O O . PHE A 1 85 ? 9.126 -9.393 -26.318 1.00 43.62 85 PHE A O 1
#

pLDDT: mean 72.07, std 13.4, range [43.28, 89.56]

Secondary structure (DSSP, 8-state):
-HHHHHHHHHHHHHGGG-TT----HHHHHHHHHHHHHHHHHHHHHHH-SS-HHHHHHHHHHHHHHHHHHHHHHHHIIIIIIGGG-

Sequence (85 aa):
MAMVIGIFVFWAITIPNIKEHNFEFRELVFIGLEACILLFALYAIFGFYNKMPVKVINSIGFGLHLLATIGLLYYMLAFKFDRLF